Protein AF-A0A535EL63-F1 (afdb_monomer_lite)

Structure (mmCIF, N/CA/C/O backbone):
data_AF-A0A535EL63-F1
#
_entry.id   AF-A0A535EL63-F1
#
loop_
_atom_site.group_PDB
_atom_site.id
_atom_site.type_symbol
_atom_site.label_atom_id
_atom_site.label_alt_id
_atom_site.label_comp_id
_atom_site.label_asym_id
_atom_site.label_entity_id
_atom_site.label_seq_id
_atom_site.pdbx_PDB_ins_code
_atom_site.Cartn_x
_atom_site.Cartn_y
_atom_site.Cartn_z
_atom_site.occupancy
_atom_site.B_iso_or_equiv
_atom_site.auth_seq_id
_atom_site.auth_comp_id
_atom_site.auth_asym_id
_atom_site.auth_atom_id
_atom_site.pdbx_PDB_model_num
ATOM 1 N N . MET A 1 1 ? 11.119 12.320 -9.924 1.00 63.00 1 MET A N 1
ATOM 2 C CA . MET A 1 1 ? 10.691 10.996 -9.416 1.00 63.00 1 MET A CA 1
ATOM 3 C C . MET A 1 1 ? 9.173 10.959 -9.427 1.00 63.00 1 MET A C 1
ATOM 5 O O . MET A 1 1 ? 8.581 11.876 -8.871 1.00 63.00 1 MET A O 1
ATOM 9 N N . LEU A 1 2 ? 8.556 9.948 -10.035 1.00 73.62 2 LEU A N 1
ATOM 10 C CA . LEU A 1 2 ? 7.105 9.744 -10.012 1.00 73.62 2 LEU A CA 1
ATOM 11 C C . LEU A 1 2 ? 6.815 8.416 -9.298 1.00 73.62 2 LEU A C 1
ATOM 13 O O . LEU A 1 2 ? 7.614 7.489 -9.400 1.00 73.62 2 LEU A O 1
ATOM 17 N N . SER A 1 3 ? 5.733 8.340 -8.519 1.00 81.31 3 SER A N 1
ATOM 18 C CA . SER A 1 3 ? 5.324 7.085 -7.873 1.00 81.31 3 SER A CA 1
ATOM 19 C C . SER A 1 3 ? 4.921 6.066 -8.937 1.00 81.31 3 SER A C 1
ATOM 21 O O . SER A 1 3 ? 4.193 6.435 -9.857 1.00 81.31 3 SER A O 1
ATOM 23 N N . ASN A 1 4 ? 5.305 4.793 -8.783 1.00 81.94 4 ASN A N 1
ATOM 24 C CA . ASN A 1 4 ? 4.857 3.722 -9.687 1.00 81.94 4 ASN A CA 1
ATOM 25 C C . ASN A 1 4 ? 3.327 3.683 -9.791 1.00 81.94 4 ASN A C 1
ATOM 27 O O . ASN A 1 4 ? 2.777 3.531 -10.873 1.00 81.94 4 ASN A O 1
ATOM 31 N N . HIS A 1 5 ? 2.634 3.954 -8.682 1.00 83.12 5 HIS A N 1
ATOM 32 C CA . HIS A 1 5 ? 1.175 3.969 -8.664 1.00 83.12 5 HIS A CA 1
ATOM 33 C C . HIS A 1 5 ? 0.561 5.085 -9.526 1.00 83.12 5 HIS A C 1
ATOM 35 O O . HIS A 1 5 ? -0.571 4.962 -9.973 1.00 83.12 5 HIS A O 1
ATOM 41 N N . ALA A 1 6 ? 1.294 6.174 -9.777 1.00 84.75 6 ALA A N 1
ATOM 42 C CA . ALA A 1 6 ? 0.814 7.277 -10.608 1.00 84.75 6 ALA A CA 1
ATOM 43 C C . ALA A 1 6 ? 0.952 7.000 -12.114 1.00 84.75 6 ALA A C 1
ATOM 45 O O . ALA A 1 6 ? 0.327 7.696 -12.908 1.00 84.75 6 ALA A O 1
ATOM 46 N N . ILE A 1 7 ? 1.761 6.010 -12.506 1.00 86.12 7 ILE A N 1
ATOM 47 C CA . ILE A 1 7 ? 2.003 5.651 -13.913 1.00 86.12 7 ILE A CA 1
ATOM 48 C C . ILE A 1 7 ? 1.382 4.315 -14.309 1.00 86.12 7 ILE A C 1
ATOM 50 O O . ILE A 1 7 ? 1.580 3.887 -15.441 1.00 86.12 7 ILE A O 1
ATOM 54 N N . GLU A 1 8 ? 0.643 3.655 -13.413 1.00 86.69 8 GLU A N 1
ATOM 55 C CA . 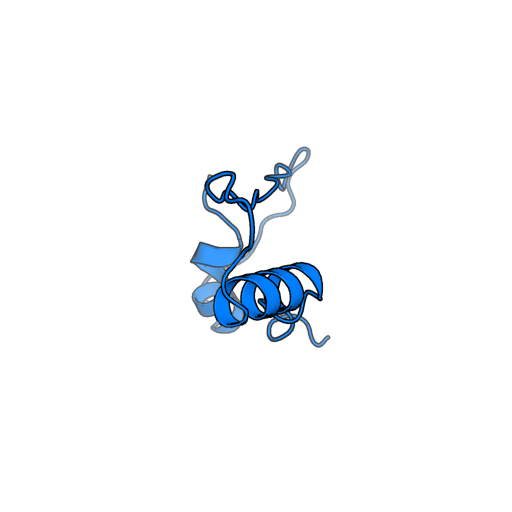GLU A 1 8 ? 0.203 2.274 -13.636 1.00 86.69 8 GLU A CA 1
ATOM 56 C C . GLU A 1 8 ? -0.635 2.132 -14.912 1.00 86.69 8 GLU A C 1
ATOM 58 O O . GLU A 1 8 ? -0.303 1.319 -15.764 1.00 86.69 8 GLU A O 1
ATOM 63 N N . LEU A 1 9 ? -1.634 2.997 -15.116 1.00 85.81 9 LEU A N 1
ATOM 64 C CA . LEU A 1 9 ? -2.506 2.947 -16.300 1.00 85.81 9 LEU A CA 1
ATOM 65 C C . LEU A 1 9 ? -1.764 3.237 -17.614 1.00 85.81 9 LEU A C 1
ATOM 67 O O . LEU A 1 9 ? -2.068 2.672 -18.662 1.00 85.81 9 LEU A O 1
ATOM 71 N N . GLU A 1 10 ? -0.788 4.139 -17.573 1.00 87.62 10 GLU A N 1
ATOM 72 C CA . GLU A 1 10 ? 0.041 4.480 -18.731 1.00 87.62 10 GLU A CA 1
ATOM 73 C C . GLU A 1 10 ? 1.016 3.343 -19.068 1.00 87.62 10 GLU A C 1
ATOM 75 O O . GLU A 1 10 ? 1.293 3.084 -20.242 1.00 87.62 10 GLU A O 1
ATOM 80 N N . ARG A 1 11 ? 1.499 2.634 -18.039 1.00 86.25 11 ARG A N 1
ATOM 81 C CA . ARG A 1 11 ? 2.338 1.440 -18.162 1.00 86.25 11 ARG A CA 1
ATOM 82 C C . ARG A 1 11 ? 1.540 0.257 -18.709 1.00 86.25 11 ARG A C 1
ATOM 84 O O . ARG A 1 11 ? 1.983 -0.363 -19.66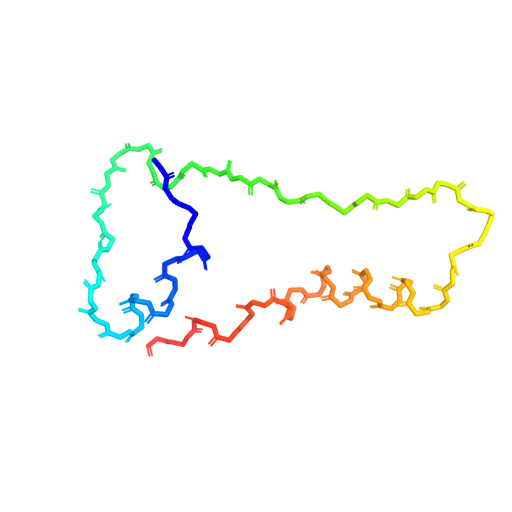9 1.00 86.25 11 ARG A O 1
ATOM 91 N N . GLU A 1 12 ? 0.353 -0.012 -18.164 1.00 86.69 12 GLU A N 1
ATOM 92 C CA . GLU A 1 12 ? -0.580 -1.036 -18.662 1.00 86.69 12 GLU A CA 1
ATOM 93 C C . GLU A 1 12 ? -0.984 -0.764 -20.119 1.00 86.69 12 GLU A C 1
ATOM 95 O O . GLU A 1 12 ? -1.077 -1.681 -20.931 1.00 86.69 12 GLU A O 1
ATOM 100 N N . GLY A 1 13 ? -1.158 0.511 -20.479 1.00 89.25 13 GLY A N 1
ATOM 101 C CA . GLY A 1 13 ? -1.438 0.946 -21.846 1.00 89.25 13 GLY A CA 1
ATOM 102 C C . GLY A 1 13 ? -0.229 0.958 -22.789 1.00 89.25 13 GLY A C 1
ATOM 103 O O . GLY A 1 13 ? -0.379 1.409 -23.925 1.00 89.25 13 GLY A O 1
ATOM 104 N N . GLY A 1 14 ? 0.959 0.538 -22.337 1.00 87.06 14 GLY A N 1
ATOM 105 C CA . GLY A 1 14 ? 2.186 0.485 -23.141 1.00 87.06 14 GLY A CA 1
ATOM 106 C C . GLY A 1 14 ? 2.752 1.849 -23.552 1.00 87.06 14 GLY A C 1
ATOM 107 O O . GLY A 1 14 ? 3.609 1.919 -24.429 1.00 87.06 14 GLY A O 1
ATOM 108 N N . ARG A 1 15 ? 2.277 2.944 -22.946 1.00 89.75 15 ARG A N 1
ATOM 109 C CA . ARG A 1 15 ? 2.708 4.317 -23.261 1.00 89.75 15 ARG A CA 1
ATOM 110 C C . ARG A 1 15 ? 3.954 4.736 -22.486 1.00 89.75 15 ARG A C 1
ATOM 112 O O . ARG A 1 15 ? 4.613 5.696 -22.874 1.00 89.75 15 ARG A O 1
ATOM 119 N N . LEU A 1 16 ? 4.287 4.015 -21.415 1.00 90.19 16 LEU A N 1
ATOM 120 C CA . LEU A 1 16 ? 5.473 4.239 -20.591 1.00 90.19 16 LEU A CA 1
ATOM 121 C C . LEU A 1 16 ? 6.230 2.932 -20.337 1.00 90.19 16 LEU A C 1
ATOM 123 O O . LEU A 1 16 ? 5.627 1.884 -20.116 1.00 90.19 16 LEU A O 1
ATOM 127 N N . VAL A 1 17 ? 7.561 3.027 -20.295 1.00 89.12 17 VAL A N 1
ATOM 128 C CA . VAL A 1 17 ? 8.466 1.943 -19.892 1.00 89.12 17 VAL A CA 1
ATOM 129 C C . VAL A 1 17 ? 9.202 2.336 -18.613 1.00 89.12 17 VAL A C 1
ATOM 131 O O . VAL A 1 17 ? 9.602 3.489 -18.443 1.00 89.12 17 VAL A O 1
ATOM 134 N N . VAL A 1 18 ? 9.376 1.379 -17.702 1.00 87.38 18 VAL A N 1
ATOM 135 C CA . VAL A 1 18 ? 10.212 1.557 -16.509 1.00 87.38 18 VAL A CA 1
ATOM 136 C C . VAL A 1 18 ? 11.641 1.191 -16.883 1.00 87.38 18 VAL A C 1
ATOM 138 O O . VAL A 1 18 ? 11.901 0.068 -17.308 1.00 87.38 18 VAL A O 1
ATOM 141 N N . VAL A 1 19 ? 12.556 2.146 -16.743 1.00 89.38 19 VAL A N 1
ATOM 142 C CA . VAL A 1 19 ? 13.987 1.914 -16.951 1.00 89.38 19 VAL A CA 1
ATOM 143 C C . VAL A 1 19 ? 14.582 1.391 -15.649 1.00 89.38 19 VAL A C 1
ATOM 145 O O . VAL A 1 19 ? 14.392 2.005 -14.599 1.00 89.38 19 VAL A O 1
ATOM 148 N N . ASP A 1 20 ? 15.288 0.266 -15.731 1.00 85.81 20 ASP A N 1
ATOM 149 C CA . ASP A 1 20 ? 16.022 -0.300 -14.603 1.00 85.81 20 ASP A CA 1
ATOM 150 C C . ASP A 1 20 ? 17.315 0.496 -14.389 1.00 85.81 20 ASP A C 1
ATOM 152 O O . ASP A 1 20 ? 18.180 0.555 -15.265 1.00 85.81 20 ASP A O 1
ATOM 156 N N . ILE A 1 21 ? 17.395 1.194 -13.258 1.00 90.44 21 ILE A N 1
ATOM 157 C CA . ILE A 1 21 ? 18.513 2.066 -12.896 1.00 90.44 21 ILE A CA 1
ATOM 158 C C . ILE A 1 21 ? 18.918 1.715 -11.469 1.00 90.44 21 ILE A C 1
ATOM 160 O O . ILE A 1 21 ? 18.070 1.579 -10.586 1.00 90.44 21 ILE A O 1
ATOM 164 N N . GLU A 1 22 ? 20.222 1.613 -11.228 1.00 90.81 22 GLU A N 1
ATOM 165 C CA . GLU A 1 22 ? 20.760 1.329 -9.902 1.00 90.81 22 GLU A CA 1
ATOM 166 C C . GLU A 1 22 ? 20.245 2.335 -8.853 1.00 90.81 22 GLU A C 1
ATOM 168 O O . GLU A 1 22 ? 20.206 3.548 -9.074 1.00 90.81 22 GLU A O 1
ATOM 173 N N . GLY A 1 23 ? 19.820 1.818 -7.698 1.00 83.31 23 GLY A N 1
ATOM 174 C CA . GLY A 1 23 ? 19.247 2.623 -6.615 1.00 83.31 23 GLY A CA 1
ATOM 175 C C . GLY A 1 23 ? 17.755 2.947 -6.771 1.00 83.31 23 GLY A C 1
ATOM 176 O O . GLY A 1 23 ? 17.201 3.664 -5.933 1.00 83.31 23 GLY A O 1
ATOM 177 N N . PHE A 1 24 ? 17.088 2.417 -7.801 1.00 84.62 24 PHE A N 1
ATOM 178 C CA . PHE A 1 24 ? 15.648 2.538 -8.011 1.00 84.62 24 PHE A CA 1
ATOM 179 C C . PHE A 1 24 ? 14.947 1.171 -7.994 1.00 84.62 24 PHE A C 1
ATOM 181 O O . PHE A 1 24 ? 15.556 0.163 -8.336 1.00 84.62 24 PHE A O 1
ATOM 188 N N . PRO A 1 25 ? 13.651 1.126 -7.627 1.00 82.75 25 PRO A N 1
ATOM 189 C CA . PRO A 1 25 ? 12.841 2.227 -7.100 1.00 82.75 25 PRO A CA 1
ATOM 190 C C . PRO A 1 25 ? 13.225 2.586 -5.658 1.00 82.75 25 PRO A C 1
ATOM 192 O O . PRO A 1 25 ? 13.594 1.726 -4.865 1.00 82.75 25 PRO A O 1
ATOM 195 N N . ILE A 1 26 ? 13.078 3.861 -5.286 1.00 83.75 26 ILE A N 1
ATOM 196 C CA . ILE A 1 26 ? 13.261 4.282 -3.890 1.00 83.75 26 ILE A CA 1
ATOM 197 C C . ILE A 1 26 ? 12.092 3.735 -3.055 1.00 83.75 26 ILE A C 1
ATOM 199 O O . ILE A 1 26 ? 10.947 4.111 -3.336 1.00 83.75 26 ILE A O 1
ATOM 203 N N . PRO A 1 27 ? 12.336 2.920 -2.009 1.00 80.56 27 PRO A N 1
ATOM 204 C CA . PRO A 1 27 ? 11.276 2.439 -1.132 1.00 80.56 27 PRO A CA 1
ATOM 205 C C . PRO A 1 27 ? 10.554 3.611 -0.460 1.00 80.56 27 PRO A C 1
ATOM 207 O O . PRO A 1 27 ? 11.167 4.450 0.203 1.00 80.56 27 PRO A O 1
ATOM 210 N N . ARG A 1 28 ? 9.232 3.685 -0.633 1.00 79.81 28 ARG A N 1
ATOM 211 C CA . ARG A 1 28 ? 8.376 4.698 -0.004 1.00 79.81 28 ARG A CA 1
ATOM 212 C C . ARG A 1 28 ? 7.308 3.992 0.831 1.00 79.81 28 ARG A C 1
ATOM 214 O O . ARG A 1 28 ? 6.331 3.512 0.257 1.00 79.81 28 ARG A O 1
ATOM 221 N N . PRO A 1 29 ? 7.492 3.882 2.159 1.00 81.25 29 PRO A N 1
ATOM 222 C CA . PRO A 1 29 ? 6.493 3.259 3.013 1.00 81.25 29 PRO A CA 1
ATOM 223 C C . PRO A 1 29 ? 5.244 4.139 3.088 1.00 81.25 29 PRO A C 1
ATOM 225 O O . PRO A 1 29 ? 5.334 5.365 3.182 1.00 81.25 29 PRO A O 1
ATOM 228 N N . TRP A 1 30 ? 4.079 3.500 3.075 1.00 83.81 30 TRP A N 1
ATOM 229 C CA . TRP A 1 30 ? 2.798 4.149 3.328 1.00 83.81 30 TRP A CA 1
ATOM 230 C C . TRP A 1 30 ? 2.392 3.915 4.780 1.00 83.81 30 TRP A C 1
ATOM 232 O O . TRP A 1 30 ? 2.491 2.797 5.285 1.00 83.81 30 TRP A O 1
ATOM 242 N N . SER A 1 31 ? 1.915 4.966 5.444 1.00 88.00 31 SER A N 1
ATOM 243 C CA . SER A 1 31 ? 1.493 4.916 6.845 1.00 88.00 31 SER A CA 1
ATOM 244 C C . SER A 1 31 ? 0.007 5.222 6.965 1.00 88.00 31 SER A C 1
ATOM 246 O O . SER A 1 31 ? -0.487 6.181 6.376 1.00 88.00 31 SER A O 1
ATOM 248 N N . ILE A 1 32 ? -0.699 4.433 7.773 1.00 89.88 32 ILE A N 1
ATOM 249 C CA . ILE A 1 32 ? -2.100 4.678 8.124 1.00 89.88 32 ILE A CA 1
ATOM 250 C C . ILE A 1 32 ? -2.121 5.461 9.435 1.00 89.88 32 ILE A C 1
ATOM 252 O O . ILE A 1 32 ? -1.654 4.964 10.460 1.00 89.88 32 ILE A O 1
ATOM 256 N N . LEU A 1 33 ? -2.676 6.672 9.412 1.00 91.06 33 LEU A N 1
ATOM 257 C CA . LEU A 1 33 ? -2.792 7.533 10.587 1.00 91.06 33 LEU A CA 1
ATOM 258 C C . LEU A 1 33 ? -4.265 7.732 10.946 1.00 91.06 33 LEU A C 1
ATOM 260 O O . LEU A 1 33 ? -5.080 8.087 10.099 1.00 91.06 33 LEU A O 1
ATOM 264 N N . HIS A 1 34 ? -4.604 7.536 12.218 1.00 88.25 34 HIS A N 1
ATOM 265 C CA . HIS A 1 34 ? -5.918 7.862 12.764 1.00 88.25 34 HIS A CA 1
ATOM 266 C C . HIS A 1 34 ? -5.773 8.440 14.174 1.00 88.25 34 HIS A C 1
ATOM 268 O O . HIS A 1 34 ? -4.827 8.125 14.899 1.00 88.25 34 HIS A O 1
ATOM 274 N N . LEU A 1 35 ? -6.723 9.284 14.589 1.00 87.75 35 LEU A N 1
ATOM 275 C CA . LEU A 1 35 ? -6.733 9.827 15.948 1.00 87.75 35 LEU A CA 1
ATOM 276 C C . LEU A 1 35 ? -6.885 8.701 16.977 1.00 87.75 35 LEU A C 1
ATOM 278 O O . LEU A 1 35 ? -7.645 7.746 16.777 1.00 87.75 35 LEU A O 1
ATOM 282 N N . ARG A 1 36 ? -6.193 8.839 18.110 1.00 84.31 36 ARG A N 1
ATOM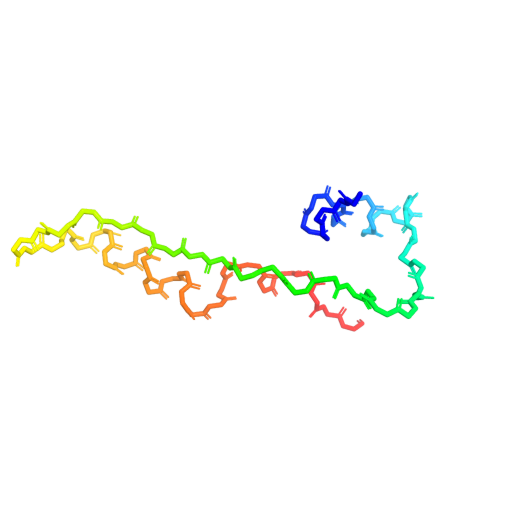 283 C CA . ARG A 1 36 ? -6.342 7.930 19.247 1.00 84.31 36 ARG A CA 1
ATOM 284 C C . ARG A 1 36 ? -7.705 8.170 19.896 1.00 84.31 36 ARG A C 1
ATOM 286 O O . ARG A 1 36 ? -7.900 9.153 20.605 1.00 84.31 36 ARG A O 1
ATOM 293 N N . ARG A 1 37 ? -8.655 7.271 19.644 1.00 82.75 37 ARG A N 1
ATOM 294 C CA . ARG A 1 37 ? -9.972 7.232 20.299 1.00 82.75 37 ARG A CA 1
ATOM 295 C C . ARG A 1 37 ? -10.071 5.991 21.179 1.00 82.75 37 ARG A C 1
ATOM 297 O O . ARG A 1 37 ? -9.367 5.014 20.949 1.00 82.75 37 ARG A O 1
ATOM 304 N N . ARG A 1 38 ? -10.949 6.033 22.187 1.00 79.00 38 ARG A N 1
ATOM 305 C CA . ARG A 1 38 ? -11.176 4.903 23.106 1.00 79.00 38 ARG A CA 1
ATOM 306 C C . ARG A 1 38 ? -11.731 3.669 22.380 1.00 79.00 38 ARG A C 1
ATOM 308 O O . ARG A 1 38 ? -11.424 2.558 22.785 1.00 79.00 38 ARG A O 1
ATOM 315 N N . GLN A 1 39 ? -12.493 3.880 21.304 1.00 86.31 39 GLN A N 1
ATOM 316 C CA . GLN A 1 39 ? -12.914 2.857 20.346 1.00 86.31 39 GLN A CA 1
ATOM 317 C C . GLN A 1 39 ? -12.892 3.439 18.926 1.00 86.31 39 GLN A C 1
ATOM 319 O O . GLN A 1 39 ? -13.232 4.611 18.724 1.00 86.31 39 GLN A O 1
ATOM 324 N N . LEU A 1 40 ? -12.464 2.632 17.954 1.00 91.12 40 LEU A N 1
ATOM 325 C CA . LEU A 1 40 ? -12.562 2.959 16.534 1.00 91.12 40 L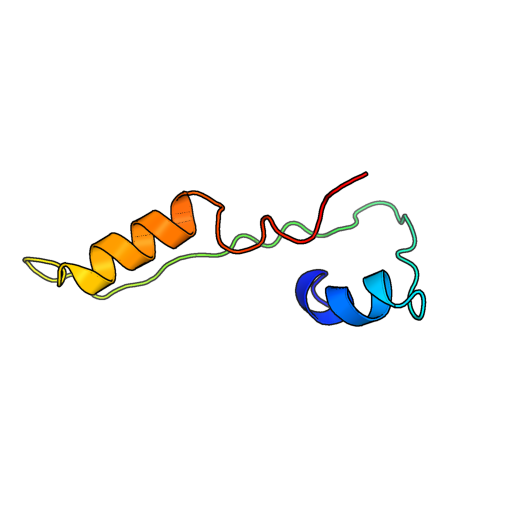EU A CA 1
ATOM 326 C C . LEU A 1 40 ? -13.958 2.578 16.023 1.00 91.12 40 LEU A C 1
ATOM 328 O O . LEU A 1 40 ? -14.461 1.519 16.394 1.00 91.12 40 LEU A O 1
ATOM 332 N N . PRO A 1 41 ? -14.596 3.401 15.173 1.00 93.44 41 PRO A N 1
ATOM 333 C CA . PRO A 1 41 ? -15.806 2.977 14.480 1.00 93.44 41 PRO A CA 1
ATOM 334 C C . PRO A 1 41 ? -15.538 1.705 13.668 1.00 93.44 41 PRO A C 1
ATOM 336 O O . PRO A 1 41 ? -14.505 1.620 13.002 1.00 93.44 41 PRO A O 1
ATOM 339 N N . ALA A 1 42 ? -16.483 0.763 13.667 1.00 93.19 42 ALA A N 1
ATOM 340 C CA . ALA A 1 42 ? -16.325 -0.530 12.992 1.00 93.19 42 ALA A CA 1
ATOM 341 C C . ALA A 1 42 ? -15.931 -0.387 11.510 1.00 93.19 42 ALA A C 1
ATOM 343 O O . ALA A 1 42 ? -15.031 -1.075 11.042 1.00 93.19 42 ALA A O 1
ATOM 344 N N . ALA A 1 43 ? -16.524 0.575 10.794 1.00 93.56 43 ALA A N 1
ATOM 345 C CA . ALA A 1 43 ? -16.177 0.854 9.399 1.00 93.56 43 ALA A CA 1
ATOM 346 C C . ALA A 1 43 ? -14.703 1.271 9.216 1.00 93.56 43 ALA A C 1
ATOM 348 O O . ALA A 1 43 ? -14.065 0.881 8.243 1.00 93.56 43 ALA A O 1
ATOM 349 N N . VAL A 1 44 ? -14.139 2.033 10.162 1.00 92.38 44 VAL A N 1
ATOM 350 C CA . VAL A 1 44 ? -12.727 2.452 10.116 1.00 92.38 44 VAL A CA 1
ATOM 351 C C . VAL A 1 44 ? -11.816 1.261 10.382 1.00 92.38 44 VAL A C 1
ATOM 353 O O . VAL A 1 44 ? -10.826 1.081 9.681 1.00 92.38 44 VAL A O 1
ATOM 356 N N . GLU A 1 45 ? -12.151 0.429 11.365 1.00 92.12 45 GLU A N 1
ATOM 357 C CA . GLU A 1 45 ? -11.390 -0.785 11.660 1.00 92.12 45 GLU A CA 1
ATOM 358 C C . GLU A 1 45 ? -11.390 -1.751 10.469 1.00 92.12 45 GLU A C 1
ATOM 360 O O . GLU A 1 45 ? -10.324 -2.195 10.041 1.00 92.12 45 GLU A O 1
ATOM 365 N N . GLN A 1 46 ? -12.558 -1.999 9.872 1.00 93.19 46 GLN A N 1
ATOM 366 C CA . GLN A 1 46 ? -12.694 -2.823 8.670 1.00 93.19 46 GLN A CA 1
ATOM 367 C C . GLN A 1 46 ? -11.892 -2.262 7.498 1.00 93.19 46 GLN A C 1
ATOM 369 O O . GLN A 1 46 ? -11.212 -3.015 6.803 1.00 93.19 46 GLN A O 1
ATOM 374 N N . PHE A 1 47 ? -11.915 -0.943 7.304 1.00 91.06 47 PHE A N 1
ATOM 375 C CA . PHE A 1 47 ? -11.125 -0.312 6.258 1.00 91.06 47 PHE A CA 1
ATOM 376 C C . PHE A 1 47 ? -9.626 -0.502 6.495 1.00 91.06 47 PHE A C 1
ATOM 378 O O . PHE A 1 47 ? -8.922 -0.922 5.587 1.00 91.06 47 PHE A O 1
ATOM 385 N N . ILE A 1 48 ? -9.127 -0.296 7.717 1.00 91.75 48 ILE A N 1
ATOM 386 C CA . ILE A 1 48 ? -7.715 -0.543 8.051 1.00 91.75 48 ILE A CA 1
ATOM 387 C C . ILE A 1 48 ? -7.327 -2.006 7.792 1.00 91.75 48 ILE A C 1
ATOM 389 O O . ILE A 1 48 ? -6.232 -2.263 7.289 1.00 91.75 48 ILE A O 1
ATOM 393 N N . GLN A 1 49 ? -8.206 -2.961 8.108 1.00 91.25 49 GLN A N 1
ATOM 394 C CA . GLN A 1 49 ? -7.976 -4.376 7.801 1.00 91.25 49 GLN A CA 1
ATOM 395 C C . GLN A 1 49 ? -7.915 -4.633 6.292 1.00 91.25 49 GLN A C 1
ATOM 397 O O . GLN A 1 49 ? -7.013 -5.333 5.838 1.00 91.25 49 GLN A O 1
ATOM 402 N N . LEU A 1 50 ? -8.795 -4.005 5.506 1.00 90.75 50 LEU A N 1
ATOM 403 C CA . LEU A 1 50 ? -8.735 -4.037 4.042 1.00 90.75 50 LEU A CA 1
ATOM 404 C C . LEU A 1 50 ? -7.381 -3.517 3.524 1.00 90.75 50 LEU A C 1
ATOM 406 O O . LEU A 1 50 ? -6.780 -4.145 2.653 1.00 90.75 50 LEU A O 1
ATOM 410 N N . LEU A 1 51 ? -6.872 -2.413 4.092 1.00 88.94 51 LEU A N 1
ATOM 411 C CA . LEU A 1 51 ? -5.584 -1.818 3.695 1.00 88.94 51 LEU A CA 1
ATOM 412 C C . LEU A 1 51 ? -4.419 -2.763 3.976 1.00 88.94 51 LEU A C 1
ATOM 414 O O . LEU A 1 51 ? -3.538 -2.953 3.143 1.00 88.94 51 LEU A O 1
ATOM 418 N N . ARG A 1 52 ? -4.418 -3.360 5.171 1.00 87.56 52 ARG A N 1
ATOM 419 C CA . ARG A 1 52 ? -3.361 -4.266 5.635 1.00 87.56 52 ARG A CA 1
ATOM 420 C C . ARG A 1 52 ? -3.394 -5.619 4.936 1.00 87.56 52 ARG A C 1
ATOM 422 O O . ARG A 1 52 ? -2.343 -6.222 4.764 1.00 87.56 52 ARG A O 1
ATOM 429 N N . GLY A 1 53 ? -4.572 -6.075 4.517 1.00 83.38 53 GLY A N 1
ATOM 430 C CA . GLY A 1 53 ? -4.749 -7.316 3.766 1.00 83.38 53 GLY A CA 1
ATOM 431 C C . GLY A 1 53 ? -4.170 -7.278 2.348 1.00 83.38 53 GLY A C 1
ATOM 432 O O . GLY A 1 53 ? -4.256 -8.282 1.649 1.00 83.38 53 GLY A O 1
ATOM 433 N N . GLY A 1 54 ? -3.620 -6.140 1.899 1.00 69.94 54 GLY A N 1
ATOM 434 C CA . GLY A 1 54 ? -2.982 -6.005 0.585 1.00 69.94 54 GLY A CA 1
ATOM 435 C C . GLY A 1 54 ? -3.951 -6.099 -0.596 1.00 69.94 54 GLY A C 1
ATOM 436 O O . GLY A 1 54 ? -3.523 -6.120 -1.744 1.00 69.94 54 GLY A O 1
ATOM 437 N N . GLN A 1 55 ? -5.261 -6.143 -0.334 1.00 59.59 55 GLN A N 1
ATOM 438 C CA . GLN A 1 55 ? -6.293 -6.194 -1.372 1.00 59.59 55 GLN A CA 1
ATOM 439 C C . GLN A 1 55 ? -6.425 -4.850 -2.099 1.00 59.59 55 GLN A C 1
ATOM 441 O O . GLN A 1 55 ? -6.824 -4.807 -3.261 1.00 59.59 55 GLN A O 1
ATOM 446 N N . TRP A 1 56 ? -6.028 -3.752 -1.448 1.00 59.22 56 TRP A N 1
ATOM 447 C CA . TRP A 1 56 ? -5.832 -2.473 -2.118 1.00 59.22 56 TRP A CA 1
ATOM 448 C C . TRP A 1 56 ? -4.538 -2.546 -2.941 1.00 59.22 56 TRP A C 1
ATOM 450 O O . TRP A 1 56 ? -3.440 -2.403 -2.413 1.00 59.22 56 TRP A O 1
ATOM 460 N N . GLY A 1 57 ? -4.682 -2.760 -4.251 1.00 57.59 57 GLY A N 1
ATOM 461 C CA . GLY A 1 57 ? -3.580 -2.740 -5.223 1.00 57.59 57 GLY A CA 1
ATOM 462 C C . GLY A 1 57 ? -3.225 -4.095 -5.842 1.00 57.59 57 GLY A C 1
ATOM 463 O O . GLY A 1 57 ? -2.424 -4.137 -6.770 1.00 57.59 57 GLY A O 1
ATOM 464 N N . ALA A 1 58 ? -3.848 -5.195 -5.406 1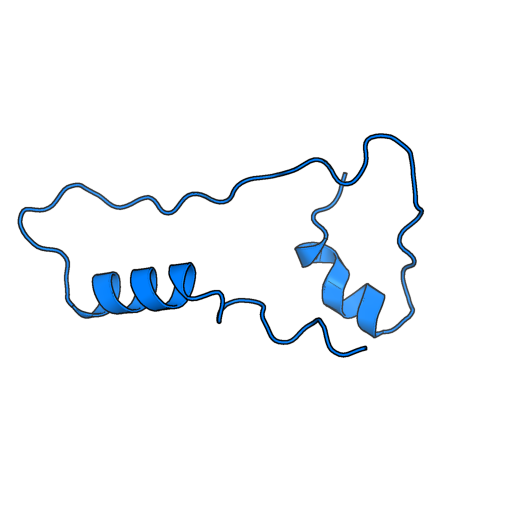.00 52.41 58 ALA A N 1
ATOM 465 C CA . ALA A 1 58 ? -3.583 -6.546 -5.920 1.00 52.41 58 ALA A CA 1
ATOM 466 C C . ALA A 1 58 ? -4.061 -6.804 -7.369 1.00 52.41 58 ALA A C 1
ATOM 468 O O . ALA A 1 58 ? -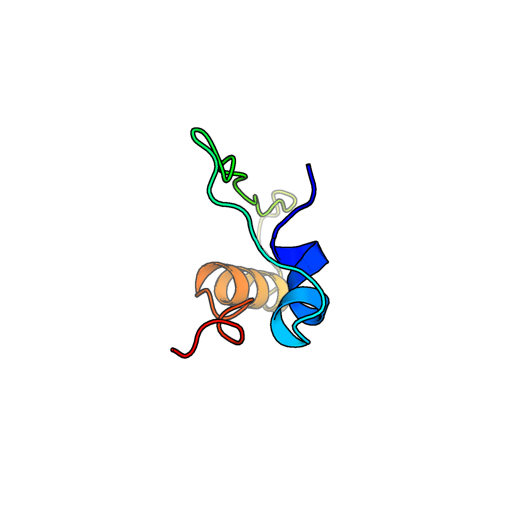3.922 -7.917 -7.870 1.00 52.41 58 ALA A O 1
ATOM 469 N N . THR A 1 59 ? -4.622 -5.810 -8.061 1.00 49.84 59 THR A N 1
ATOM 470 C CA . THR A 1 59 ? -5.140 -5.966 -9.430 1.00 49.84 59 THR A CA 1
ATOM 471 C C . THR A 1 59 ? -4.111 -5.735 -10.540 1.00 49.84 59 THR A C 1
ATOM 473 O O . THR A 1 59 ? -4.450 -6.012 -11.682 1.00 49.84 59 THR A O 1
ATOM 476 N N . SER A 1 60 ? -2.882 -5.280 -10.252 1.00 47.81 60 SER A N 1
ATOM 477 C CA . SER A 1 60 ? -1.926 -4.865 -11.309 1.00 47.81 60 SER A CA 1
ATOM 478 C C . SER A 1 60 ? -0.770 -5.846 -11.594 1.00 47.81 60 SER A C 1
ATOM 480 O O . SER A 1 60 ? 0.059 -5.598 -12.465 1.00 47.81 60 SER A O 1
ATOM 482 N N . ASN A 1 61 ? -0.719 -7.012 -10.936 1.00 42.56 61 ASN A N 1
ATOM 483 C CA . ASN A 1 61 ? 0.319 -8.010 -11.223 1.00 42.56 61 ASN A CA 1
ATOM 484 C C . ASN A 1 61 ? -0.273 -9.396 -11.515 1.00 42.56 61 ASN A C 1
ATOM 486 O O . ASN A 1 61 ? -0.396 -10.241 -10.627 1.00 42.56 61 ASN A O 1
ATOM 490 N N . ARG A 1 62 ? -0.624 -9.635 -12.782 1.00 30.14 62 ARG A N 1
ATOM 491 C CA . ARG A 1 62 ? -0.607 -10.984 -13.363 1.00 30.14 62 ARG A CA 1
ATOM 492 C C . ARG A 1 62 ? 0.486 -11.033 -14.439 1.00 30.14 62 ARG A C 1
ATOM 494 O O . ARG A 1 62 ? 0.669 -10.017 -15.105 1.00 30.14 62 ARG A O 1
ATOM 501 N N . PRO A 1 63 ? 1.213 -12.162 -14.535 1.00 39.84 63 PRO A N 1
ATOM 502 C CA . PRO A 1 63 ? 2.356 -12.322 -15.431 1.00 39.84 63 PRO A CA 1
ATOM 503 C C . PRO A 1 63 ? 1.972 -12.199 -16.906 1.00 39.84 63 PRO A C 1
ATOM 505 O O . PRO A 1 63 ? 0.799 -12.494 -17.236 1.00 39.84 63 PRO A O 1
#

pLDDT: mean 80.89, std 14.58, range [30.14, 93.56]

Sequence (63 aa):
MLSNHAIELEREGGRLVVVDIEGFPIPRPWSILHLRRRQLPAAVEQFIQLLRGGQWGATSNRP

Foldseek 3Di:
DDDCVVCLVCVVVVNDDDDDDPPPDPDDDDDDDDDDDPDDDPVVVVVVVCVVVVVVPPPRDDD

Secondary structure (DSSP, 8-state):
---GGGSHHHHHTTS------TT-SPP----------SS--HHHHHHHHHHHTT-TTTTS---

Radius of gyration: 16.29 Å; chains: 1; bounding box: 37×23×46 Å